Protein AF-A0A6P6DWW3-F1 (afdb_monomer_lite)

pLDDT: mean 70.83, std 20.45, range [28.41, 92.62]

Foldseek 3Di:
DDDDDDPDDPDVVVVVVVVVVVVVVVPDPWLKAKDKDFDFKAAQPQCADPVRAHQVRDADPPPRTHDPDWWQWKFKFQDDDDDPDDDPDDHSHQDIDMAGRPDTNIDGCNVVPPDPRRMDMGIDRHQDDPPDDDPDDPDSDHDDNDPDPDPDDDTDRPDGDTHD

Sequence (164 aa):
MRSPRARGRPGRPLSLLLALLCALRAKVCGASGQFELEILSMQNANGELQNGNCCGGARNPGDRKCSRDECDTYFKVCLKEYQSRVTAGGPCSFGSGSTPVIGGNTFNLKASRGNDRNRIVLPFSFAWPVSGHPAGSRRSLVPAPARFHLPLQGAFLKGLGLKR

InterPro domains:
  IPR011651 Notch ligand, N-terminal domain [PF07657] (32-130)

Radius of gyration: 27.74 Å; chains: 1; bounding box: 58×30×107 Å

Organism: Octodon degus (NCBI:txid10160)

Secondary structure (DSSP, 8-state):
-----------HHHHHHHHHHHHHHTS-----EEEEEE--EEE-TT-B-TTS-BTTBPBPTTT-PBPSPPPEEEEEEEE----SS--S-S--TTEEEE----BSSEEE-TT-TT-GGGEEEEEE-S----TT--TT-----PPP-----S--SS-----EEEE-

Structure (mmCIF, N/CA/C/O backbone):
data_AF-A0A6P6DWW3-F1
#
_entry.id   AF-A0A6P6DWW3-F1
#
loop_
_atom_site.group_PDB
_atom_site.id
_atom_site.type_symbol
_atom_site.label_atom_id
_atom_site.label_alt_id
_atom_site.label_comp_id
_atom_site.label_asym_id
_atom_site.label_entity_id
_atom_site.label_seq_id
_atom_site.pdbx_PDB_ins_code
_atom_site.Cartn_x
_atom_site.Cartn_y
_atom_site.Cartn_z
_atom_site.occupancy
_atom_site.B_iso_or_equiv
_atom_site.auth_seq_id
_atom_site.auth_comp_id
_atom_site.auth_asym_id
_atom_site.auth_atom_id
_atom_site.pdbx_PDB_model_num
ATOM 1 N N . MET A 1 1 ? -37.557 -2.335 80.690 1.00 36.72 1 MET A N 1
ATOM 2 C CA . MET A 1 1 ? -38.078 -2.297 79.304 1.00 36.72 1 MET A CA 1
ATOM 3 C C . MET A 1 1 ? -37.178 -1.387 78.467 1.00 36.72 1 MET A C 1
ATOM 5 O O . MET A 1 1 ? -37.097 -0.206 78.773 1.00 36.72 1 MET A O 1
ATOM 9 N N . ARG A 1 2 ? -36.425 -1.914 77.487 1.00 38.78 2 ARG A N 1
ATOM 10 C CA . ARG A 1 2 ? -35.620 -1.110 76.541 1.00 38.78 2 ARG A CA 1
ATOM 11 C C . ARG A 1 2 ? -36.290 -1.158 75.170 1.00 38.78 2 ARG A C 1
ATOM 13 O O . ARG A 1 2 ? -36.458 -2.234 74.611 1.00 38.78 2 ARG A O 1
ATOM 20 N N . SER A 1 3 ? -36.677 0.011 74.675 1.00 42.66 3 SER A N 1
ATOM 21 C CA . SER A 1 3 ? -37.277 0.210 73.354 1.00 42.66 3 SER A CA 1
ATOM 22 C C . SER A 1 3 ? -36.221 0.049 72.242 1.00 42.66 3 SER A C 1
ATOM 24 O O . SER A 1 3 ? -35.095 0.530 72.427 1.00 42.66 3 SER A O 1
ATOM 26 N N . PRO A 1 4 ? -36.516 -0.597 71.096 1.00 48.62 4 PRO A N 1
ATOM 27 C CA . PRO A 1 4 ? -35.568 -0.693 69.997 1.00 48.62 4 PRO A CA 1
ATOM 28 C C . PRO A 1 4 ? -35.564 0.600 69.173 1.00 48.62 4 PRO A C 1
ATOM 30 O O . PRO A 1 4 ? -36.584 1.040 68.648 1.00 48.62 4 PRO A O 1
ATOM 33 N N . ARG A 1 5 ? -34.380 1.204 69.021 1.00 49.06 5 ARG A N 1
ATOM 34 C CA . ARG A 1 5 ? -34.145 2.297 68.068 1.00 49.06 5 ARG A CA 1
ATOM 35 C C . ARG A 1 5 ? -34.235 1.753 66.641 1.00 49.06 5 ARG A C 1
ATOM 37 O O . ARG A 1 5 ? -33.375 0.980 66.219 1.00 49.06 5 ARG A O 1
ATOM 44 N N . ALA A 1 6 ? -35.229 2.208 65.886 1.00 50.88 6 ALA A N 1
ATOM 45 C CA . ALA A 1 6 ? -35.279 2.041 64.441 1.00 50.88 6 ALA A CA 1
ATOM 46 C C . ALA A 1 6 ? -34.103 2.797 63.796 1.00 50.88 6 ALA A C 1
ATOM 48 O O . ALA A 1 6 ? -34.044 4.026 63.816 1.00 50.88 6 ALA A O 1
ATOM 49 N N . ARG A 1 7 ? -33.137 2.066 63.225 1.00 51.72 7 ARG A N 1
ATOM 50 C CA . ARG A 1 7 ? -32.111 2.645 62.346 1.00 51.72 7 ARG A CA 1
ATOM 51 C C . ARG A 1 7 ? -32.738 2.899 60.977 1.00 51.72 7 ARG A C 1
ATOM 53 O O . ARG A 1 7 ? -32.707 2.033 6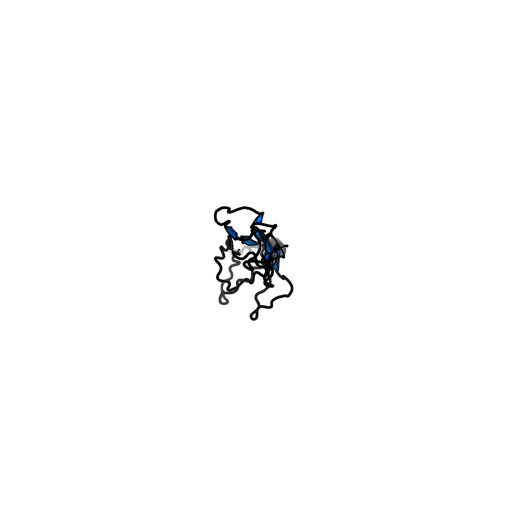0.106 1.00 51.72 7 ARG A O 1
ATOM 60 N N . GLY A 1 8 ? -33.30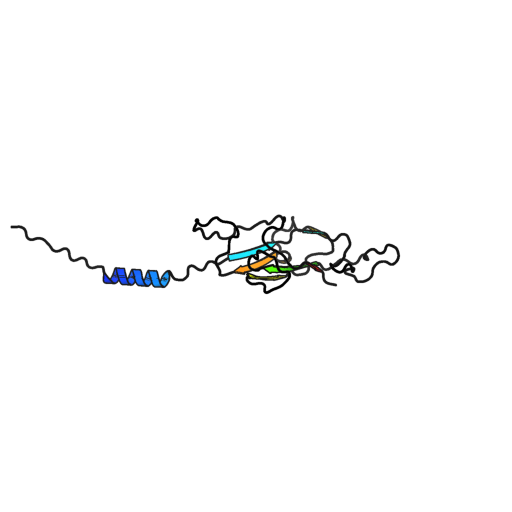1 4.090 60.788 1.00 50.59 8 GLY A N 1
ATOM 61 C CA . GLY A 1 8 ? -33.568 4.610 59.450 1.00 50.59 8 GLY A CA 1
ATOM 62 C C . GLY A 1 8 ? -32.248 4.705 58.680 1.00 50.59 8 GLY A C 1
ATOM 63 O O . GLY A 1 8 ? -31.295 5.307 59.165 1.00 50.59 8 GLY A O 1
ATOM 64 N N . ARG A 1 9 ? -32.165 4.064 57.510 1.00 60.84 9 ARG A N 1
ATOM 65 C CA . ARG A 1 9 ? -31.058 4.223 56.553 1.00 60.84 9 ARG A CA 1
ATOM 66 C C . ARG A 1 9 ? -31.422 5.344 55.565 1.00 60.84 9 ARG A C 1
ATOM 68 O O . ARG A 1 9 ? -32.219 5.073 54.665 1.00 60.84 9 ARG A O 1
ATOM 75 N N . PRO A 1 10 ? -30.856 6.561 55.660 1.00 56.81 10 PRO A N 1
ATOM 76 C CA . PRO A 1 10 ? -30.940 7.538 54.586 1.00 56.81 10 PRO A CA 1
ATOM 77 C C . PRO A 1 10 ? -29.777 7.278 53.616 1.00 56.81 10 PRO A C 1
ATOM 79 O O . PRO A 1 10 ? -28.623 7.205 54.023 1.00 56.81 10 PRO A O 1
ATOM 82 N N . GLY A 1 11 ? -30.063 7.073 52.331 1.00 57.44 11 GLY A N 1
ATOM 83 C CA . GLY A 1 11 ? -29.001 6.891 51.324 1.00 57.44 11 GLY A CA 1
ATOM 84 C C . GLY A 1 11 ? -29.435 6.216 50.025 1.00 57.44 11 GLY A C 1
ATOM 85 O O . GLY A 1 11 ? -28.708 6.249 49.036 1.00 57.44 11 GLY A O 1
ATOM 86 N N . ARG A 1 12 ? -30.642 5.641 49.989 1.00 61.41 12 ARG A N 1
ATOM 87 C CA . ARG A 1 12 ? -31.168 4.932 48.812 1.00 61.41 12 ARG A CA 1
ATOM 88 C C . ARG A 1 12 ? -31.338 5.812 47.555 1.00 61.41 12 ARG A C 1
ATOM 90 O O . ARG A 1 12 ? -30.933 5.336 46.499 1.00 61.41 12 ARG A O 1
ATOM 97 N N . PRO A 1 13 ? -31.850 7.064 47.603 1.00 66.50 13 PRO A N 1
ATOM 98 C CA . PRO A 1 13 ? -32.085 7.829 46.373 1.00 66.50 13 PRO A CA 1
ATOM 99 C C . PRO A 1 13 ? -30.784 8.361 45.760 1.00 66.50 13 PRO A C 1
ATOM 101 O O . PRO A 1 13 ? -30.613 8.302 44.548 1.00 66.50 13 PRO A O 1
ATOM 104 N N . LEU A 1 14 ? -29.834 8.802 46.592 1.00 74.00 14 LEU A N 1
ATOM 105 C CA . LEU A 1 14 ? -28.542 9.311 46.131 1.00 74.00 14 LEU A CA 1
ATOM 106 C C . LEU A 1 14 ? -27.672 8.188 45.549 1.00 74.00 14 LEU A C 1
ATOM 108 O O . LEU A 1 14 ? -27.028 8.378 44.526 1.00 74.00 14 LEU A O 1
ATOM 112 N N . SER A 1 15 ? -27.703 6.999 46.162 1.00 77.06 15 SER A N 1
ATOM 113 C CA . SER A 1 15 ? -26.997 5.818 45.655 1.00 77.06 15 SER A CA 1
ATOM 114 C C . SER A 1 15 ? -27.569 5.326 44.321 1.00 77.06 15 SER A C 1
ATOM 116 O O . SER A 1 15 ? -26.796 4.978 43.432 1.00 77.06 15 SER A O 1
ATOM 118 N N . LEU A 1 16 ? -28.896 5.352 44.147 1.00 81.00 16 LEU A N 1
ATOM 119 C CA . LEU A 1 16 ? -29.553 5.014 42.880 1.00 81.00 16 LEU A CA 1
ATOM 120 C C . LEU A 1 16 ? -29.269 6.052 41.791 1.00 81.00 16 LEU A C 1
ATOM 122 O O . LEU A 1 16 ? -28.982 5.674 40.660 1.00 81.00 16 LEU A O 1
ATOM 126 N N . LEU A 1 17 ? -29.291 7.344 42.130 1.00 84.19 17 LEU A N 1
ATOM 127 C CA . LEU A 1 17 ? -28.938 8.424 41.209 1.00 84.19 17 LEU A CA 1
ATOM 128 C C . LEU A 1 17 ? -27.470 8.323 40.778 1.00 84.19 17 LEU A C 1
ATOM 130 O O . LEU A 1 17 ? -27.172 8.434 39.595 1.00 84.19 17 LEU A O 1
ATOM 134 N N . LEU A 1 18 ? -26.560 8.044 41.716 1.00 82.88 18 LEU A N 1
ATOM 135 C CA . LEU A 1 18 ? -25.139 7.843 41.434 1.00 82.88 18 LEU A CA 1
ATOM 136 C C . LEU A 1 18 ? -24.901 6.580 40.594 1.00 82.88 18 LEU A C 1
ATOM 138 O O . LEU A 1 18 ? -24.093 6.609 39.672 1.00 82.88 18 LEU A O 1
ATOM 142 N N . ALA A 1 19 ? -25.631 5.492 40.855 1.00 80.75 19 ALA A N 1
ATOM 143 C CA . ALA A 1 19 ? -25.576 4.274 40.051 1.00 80.75 19 ALA A CA 1
ATOM 144 C C . ALA A 1 19 ? -26.137 4.488 38.636 1.00 80.75 19 ALA A C 1
ATOM 146 O O . ALA A 1 19 ? -25.549 3.999 37.675 1.00 80.75 19 ALA A O 1
ATOM 147 N N . LEU A 1 20 ? -27.223 5.253 38.490 1.00 78.44 20 LEU A N 1
ATOM 148 C CA . LEU A 1 20 ? -27.806 5.617 37.199 1.00 78.44 20 LEU A CA 1
ATOM 149 C C . LEU A 1 20 ? -26.869 6.541 36.413 1.00 78.44 20 LEU A C 1
ATOM 151 O O . LEU A 1 20 ? -26.633 6.299 35.235 1.00 78.44 20 LEU A O 1
ATOM 155 N N . LEU A 1 21 ? -26.273 7.542 37.069 1.00 77.81 21 LEU A N 1
ATOM 156 C CA . LEU A 1 21 ? -25.239 8.404 36.491 1.00 77.81 21 LEU A CA 1
ATOM 157 C C . LEU A 1 21 ? -24.011 7.582 36.079 1.00 77.81 21 LEU A C 1
ATOM 159 O O . LEU A 1 21 ? -23.541 7.731 34.958 1.00 77.81 21 LEU A O 1
ATOM 163 N N . CYS A 1 22 ? -23.531 6.655 36.911 1.00 72.44 22 CYS A N 1
ATOM 164 C CA . CYS A 1 22 ? -22.451 5.734 36.543 1.00 72.44 22 CYS A CA 1
ATOM 165 C C . CYS A 1 22 ? -22.832 4.823 35.371 1.00 72.44 22 CYS A C 1
ATOM 167 O O . CYS A 1 22 ? -22.017 4.632 34.477 1.00 72.44 22 CYS A O 1
ATOM 169 N N . ALA A 1 23 ? -24.055 4.294 35.319 1.00 72.56 23 ALA A N 1
ATOM 170 C CA . ALA A 1 23 ? -24.527 3.450 34.220 1.00 72.56 23 ALA A CA 1
ATOM 171 C C . ALA A 1 23 ? -24.700 4.234 32.906 1.00 72.56 23 ALA A C 1
ATOM 173 O O . ALA A 1 23 ? -24.381 3.719 31.834 1.00 72.56 23 ALA A O 1
ATOM 174 N N . LEU A 1 24 ? -25.145 5.493 32.988 1.00 66.12 24 LEU A N 1
ATOM 175 C CA . LEU A 1 24 ? -25.199 6.437 31.867 1.00 66.12 24 LEU A CA 1
ATOM 176 C C . LEU A 1 24 ? -23.787 6.800 31.376 1.00 66.12 24 LEU A C 1
ATOM 178 O O . LEU A 1 24 ? -23.573 6.945 30.175 1.00 66.12 24 LEU A O 1
ATOM 182 N N . ARG A 1 25 ? -22.806 6.890 32.284 1.00 62.16 25 ARG A N 1
ATOM 183 C CA . ARG A 1 25 ? -21.388 7.166 31.976 1.00 62.16 25 ARG A CA 1
ATOM 184 C C . ARG A 1 25 ? -20.611 5.927 31.521 1.00 62.16 25 ARG A C 1
ATOM 186 O O . ARG A 1 25 ? -19.631 6.067 30.800 1.00 62.16 25 ARG A O 1
ATOM 193 N N . ALA A 1 26 ? -21.057 4.723 31.879 1.00 59.47 26 ALA A N 1
ATOM 194 C CA . ALA A 1 26 ? -20.414 3.457 31.521 1.00 59.47 26 ALA A CA 1
ATOM 195 C C . ALA A 1 26 ? -20.636 3.042 30.054 1.00 59.47 26 ALA A C 1
ATOM 197 O O . ALA A 1 26 ? -20.112 2.018 29.616 1.00 59.47 26 ALA A O 1
ATOM 198 N N . LYS A 1 27 ? -21.416 3.803 29.277 1.00 55.53 27 LYS A N 1
ATOM 199 C CA . LYS A 1 27 ? -21.899 3.373 27.960 1.00 55.53 27 LYS A CA 1
ATOM 200 C C . LYS A 1 27 ? -21.040 3.785 26.759 1.00 55.53 27 LYS A C 1
ATOM 202 O O . LYS A 1 27 ? -21.573 3.845 25.659 1.00 55.53 27 LYS A O 1
ATOM 207 N N . VAL A 1 28 ? -19.732 4.004 26.927 1.00 54.41 28 VAL A N 1
ATOM 208 C CA . VAL A 1 28 ? -18.785 4.086 25.795 1.00 54.41 28 VAL A CA 1
ATOM 209 C C . VAL A 1 28 ? -17.414 3.523 26.197 1.00 54.41 28 VAL A C 1
ATOM 211 O O . VAL A 1 28 ? -16.441 4.254 26.351 1.00 54.41 28 VAL A O 1
ATOM 214 N N . CYS A 1 29 ? -17.303 2.204 26.376 1.00 54.50 29 CYS A N 1
ATOM 215 C CA . CYS A 1 29 ? -15.993 1.551 26.284 1.00 54.50 29 CYS A CA 1
ATOM 216 C C . CYS A 1 29 ? -15.715 1.307 24.795 1.00 54.50 29 CYS A C 1
ATOM 218 O O . CYS A 1 29 ? -15.981 0.230 24.266 1.00 54.50 29 CYS A O 1
ATOM 220 N N . GLY A 1 30 ? -15.304 2.362 24.088 1.00 62.72 30 GLY A N 1
ATOM 221 C CA . GLY A 1 30 ? -14.871 2.246 22.700 1.00 62.72 30 GLY A CA 1
ATOM 222 C C . GLY A 1 30 ? -13.545 1.496 22.657 1.00 62.72 30 GLY A C 1
ATOM 223 O O . GLY A 1 30 ? -12.585 1.909 23.302 1.00 62.72 30 GLY A O 1
ATOM 224 N N . ALA A 1 31 ? -13.487 0.387 21.926 1.00 74.44 31 ALA A N 1
ATOM 225 C CA . ALA A 1 31 ? -12.214 -0.230 21.589 1.00 74.44 31 ALA A CA 1
ATOM 226 C C . ALA A 1 31 ? -11.646 0.527 20.387 1.00 74.44 31 ALA A C 1
ATOM 228 O O . ALA A 1 31 ? -12.218 0.472 19.306 1.00 74.44 31 ALA A O 1
ATOM 229 N N . SER A 1 32 ? -10.561 1.268 20.584 1.00 84.25 32 SER A N 1
ATOM 230 C CA . SER A 1 32 ? -9.864 1.987 19.520 1.00 84.25 32 SER A CA 1
ATOM 231 C C . SER A 1 32 ? -8.398 1.578 19.461 1.00 84.25 32 SER A C 1
ATOM 233 O O . SER A 1 32 ? -7.838 1.057 20.428 1.00 84.25 32 SER A O 1
ATOM 235 N N . GLY A 1 33 ? -7.777 1.787 18.306 1.00 88.25 33 GLY A N 1
ATOM 236 C CA . GLY A 1 33 ? -6.376 1.462 18.094 1.00 88.25 33 GLY A CA 1
ATOM 237 C C . GLY A 1 33 ? -5.901 1.838 16.700 1.00 88.25 33 GLY A C 1
ATOM 238 O O . GLY A 1 33 ? -6.608 2.491 15.929 1.00 88.25 33 GLY A O 1
ATOM 239 N N . GLN A 1 34 ? -4.673 1.437 16.391 1.00 90.12 34 GLN A N 1
ATOM 240 C CA . GLN A 1 34 ? -4.054 1.638 15.088 1.00 90.12 34 GLN A CA 1
ATOM 241 C C . GLN A 1 34 ? -3.484 0.312 14.599 1.00 90.12 34 GLN A C 1
ATOM 243 O O . GLN A 1 34 ? -2.866 -0.431 15.362 1.00 90.12 34 GLN A O 1
ATOM 248 N N . PHE A 1 35 ? -3.712 0.013 13.326 1.00 89.88 35 PHE A N 1
ATOM 249 C CA . PHE A 1 35 ? -2.996 -1.034 12.620 1.00 89.88 35 PHE A CA 1
ATOM 250 C C . PHE A 1 35 ? -1.838 -0.390 11.857 1.00 89.88 35 PHE A C 1
ATOM 252 O O . PHE A 1 35 ? -2.061 0.440 10.975 1.00 89.88 35 PHE A O 1
ATOM 259 N N . GLU A 1 36 ? -0.610 -0.757 12.211 1.00 90.75 36 GLU A N 1
ATOM 260 C CA . GLU A 1 36 ? 0.606 -0.231 11.592 1.00 90.75 36 GLU A CA 1
ATOM 261 C C . GLU A 1 36 ? 1.248 -1.288 10.695 1.00 90.75 36 GLU A C 1
ATOM 263 O O . GLU A 1 36 ? 1.424 -2.442 11.092 1.00 90.75 36 GLU A O 1
ATOM 268 N N . LEU A 1 37 ? 1.626 -0.878 9.488 1.00 89.44 37 LEU A N 1
ATOM 269 C CA . LEU A 1 37 ? 2.328 -1.707 8.523 1.00 89.44 37 LEU A CA 1
ATOM 270 C C . LEU A 1 37 ? 3.607 -1.015 8.065 1.00 89.44 37 LEU A C 1
ATOM 272 O O . LEU A 1 37 ? 3.542 0.073 7.504 1.00 89.44 37 LEU A O 1
ATOM 276 N N . GLU A 1 38 ? 4.752 -1.661 8.267 1.00 90.44 38 GLU A N 1
ATOM 277 C CA . GLU A 1 38 ? 6.075 -1.144 7.898 1.00 90.44 38 GLU A CA 1
ATOM 278 C C . GLU A 1 38 ? 6.666 -1.971 6.747 1.00 90.44 38 GLU A C 1
ATOM 280 O O . GLU A 1 38 ? 6.737 -3.202 6.816 1.00 90.44 38 GLU A O 1
ATOM 285 N N . ILE A 1 39 ? 7.104 -1.299 5.680 1.00 88.38 39 ILE A N 1
ATOM 286 C CA . ILE A 1 39 ? 7.789 -1.940 4.558 1.00 88.38 39 ILE A CA 1
ATOM 287 C C . ILE A 1 39 ? 9.279 -2.056 4.872 1.00 88.38 39 ILE A C 1
ATOM 289 O O . ILE A 1 39 ? 9.988 -1.060 4.998 1.00 88.38 39 ILE A O 1
ATOM 293 N N . LEU A 1 40 ? 9.770 -3.293 4.953 1.00 89.25 40 LEU A N 1
ATOM 294 C CA . LEU A 1 40 ? 11.157 -3.571 5.330 1.00 89.25 40 LEU A CA 1
ATOM 295 C C . LEU A 1 40 ? 12.099 -3.680 4.135 1.00 89.25 40 LEU A C 1
ATOM 297 O O . LEU A 1 40 ? 13.232 -3.218 4.199 1.00 89.25 40 LEU A O 1
ATOM 301 N N . SER A 1 41 ? 11.680 -4.342 3.064 1.00 89.12 41 SER A N 1
ATOM 302 C CA . SER A 1 41 ? 12.516 -4.557 1.884 1.00 89.12 41 SER A CA 1
ATOM 303 C C . SER A 1 41 ? 11.678 -5.018 0.705 1.00 89.12 41 SER A C 1
ATOM 305 O O . SER A 1 41 ? 10.664 -5.690 0.893 1.00 89.12 41 SER A O 1
ATOM 307 N N . MET A 1 42 ? 12.159 -4.723 -0.495 1.00 89.12 42 MET A N 1
ATOM 308 C CA . MET A 1 42 ? 11.604 -5.187 -1.761 1.00 89.12 42 MET A CA 1
ATOM 309 C C . MET A 1 42 ? 12.744 -5.653 -2.653 1.00 89.12 42 MET A C 1
ATOM 311 O O . MET A 1 42 ? 13.839 -5.091 -2.600 1.00 89.12 42 MET A O 1
ATOM 315 N N . GLN A 1 43 ? 12.481 -6.660 -3.478 1.00 90.12 43 GLN A N 1
ATOM 316 C CA . GLN A 1 43 ? 13.441 -7.140 -4.457 1.00 90.12 43 GLN A CA 1
ATOM 317 C C . GLN A 1 43 ? 12.726 -7.464 -5.765 1.00 90.12 43 GLN A C 1
ATOM 319 O O . GLN A 1 43 ? 11.947 -8.409 -5.846 1.00 90.12 43 GLN A O 1
ATOM 324 N N . ASN A 1 44 ? 13.018 -6.671 -6.788 1.00 87.94 44 ASN A N 1
ATOM 325 C CA . ASN A 1 44 ? 12.610 -6.889 -8.165 1.00 87.94 44 ASN A CA 1
ATOM 326 C C . ASN A 1 44 ? 13.860 -6.855 -9.048 1.00 87.94 44 ASN A C 1
ATOM 328 O O . ASN A 1 44 ? 14.153 -5.851 -9.688 1.00 87.94 44 ASN A O 1
ATOM 332 N N . ALA A 1 45 ? 14.634 -7.944 -9.045 1.00 86.38 45 ALA A N 1
ATOM 333 C CA . ALA A 1 45 ? 15.908 -8.010 -9.766 1.00 86.38 45 ALA A CA 1
ATOM 334 C C . ALA A 1 45 ? 15.760 -7.768 -11.281 1.00 86.38 45 ALA A C 1
ATOM 336 O O . ALA A 1 45 ? 16.694 -7.279 -11.912 1.00 86.38 45 ALA A O 1
ATOM 337 N N . ASN A 1 46 ? 14.585 -8.070 -11.843 1.00 84.06 46 ASN A N 1
ATOM 338 C CA . ASN A 1 46 ? 14.314 -7.934 -13.271 1.00 84.06 46 ASN A CA 1
ATOM 339 C C . ASN A 1 46 ? 13.687 -6.585 -13.653 1.00 84.06 46 ASN A C 1
ATOM 341 O O . ASN A 1 46 ? 13.590 -6.307 -14.840 1.00 84.06 46 ASN A O 1
ATOM 345 N N . GLY A 1 47 ? 13.233 -5.764 -12.697 1.00 85.75 47 GLY A N 1
ATOM 346 C CA . GLY A 1 47 ? 12.512 -4.519 -13.005 1.00 85.75 47 GLY A CA 1
ATOM 347 C C . GLY A 1 47 ? 11.188 -4.747 -13.753 1.00 85.75 47 GLY A C 1
ATOM 348 O O . GLY A 1 47 ? 10.783 -3.935 -14.589 1.00 85.75 47 GLY A O 1
ATOM 349 N N . GLU A 1 48 ? 10.533 -5.880 -13.490 1.00 88.00 48 GLU A N 1
ATOM 350 C CA . GLU A 1 48 ? 9.330 -6.317 -14.199 1.00 88.00 48 GLU A CA 1
ATOM 351 C C . GLU A 1 48 ? 8.051 -6.028 -13.406 1.00 88.00 48 GLU A C 1
ATOM 353 O O . GLU A 1 48 ? 8.014 -6.053 -12.174 1.00 88.00 48 GLU A O 1
ATOM 358 N N . LEU A 1 49 ? 6.979 -5.767 -14.143 1.00 85.75 49 LEU A N 1
ATOM 359 C CA . LEU A 1 49 ? 5.616 -5.626 -13.658 1.00 85.75 49 LEU A CA 1
ATOM 360 C C . LEU A 1 49 ? 4.917 -6.992 -13.637 1.00 85.75 49 LEU A C 1
ATOM 362 O O . LEU A 1 49 ? 5.321 -7.936 -14.313 1.00 85.75 49 LEU A O 1
ATOM 366 N N . GLN A 1 50 ? 3.787 -7.085 -12.931 1.00 85.19 50 GLN A N 1
ATOM 367 C CA . GLN A 1 50 ? 2.998 -8.324 -12.847 1.00 85.19 50 GLN A CA 1
ATOM 368 C C . GLN A 1 50 ? 2.522 -8.845 -14.219 1.00 85.19 50 GLN A C 1
ATOM 370 O O . GLN A 1 50 ? 2.318 -10.042 -14.391 1.00 85.19 50 GLN A O 1
ATOM 375 N N . ASN A 1 51 ? 2.343 -7.957 -15.199 1.00 80.62 51 ASN A N 1
ATOM 376 C CA . ASN A 1 51 ? 1.970 -8.318 -16.569 1.00 80.62 51 ASN A CA 1
ATOM 377 C C . ASN A 1 51 ? 3.161 -8.792 -17.426 1.00 80.62 51 ASN A C 1
ATOM 379 O O . ASN A 1 51 ? 2.981 -9.047 -18.612 1.00 80.62 51 ASN A O 1
ATOM 383 N N . GLY A 1 52 ? 4.364 -8.879 -16.852 1.00 83.75 52 GLY A N 1
ATOM 384 C CA . GLY A 1 52 ? 5.579 -9.275 -17.553 1.00 83.75 52 GLY A CA 1
ATOM 385 C C . GLY A 1 52 ? 6.200 -8.171 -18.410 1.00 83.75 52 GLY A C 1
ATOM 386 O O . GLY A 1 52 ? 7.096 -8.472 -19.192 1.00 83.75 52 GLY A O 1
ATOM 387 N N . ASN A 1 53 ? 5.761 -6.914 -18.302 1.00 85.19 53 ASN A N 1
ATOM 388 C CA . ASN A 1 53 ? 6.406 -5.775 -18.965 1.00 85.19 53 ASN A CA 1
ATOM 389 C C . ASN A 1 53 ? 7.446 -5.115 -18.051 1.00 85.19 53 ASN A C 1
ATOM 391 O O . ASN A 1 53 ? 7.384 -5.257 -16.835 1.00 85.19 53 ASN A O 1
ATOM 395 N N . CYS A 1 54 ? 8.369 -4.351 -18.629 1.00 87.44 54 CYS A N 1
ATOM 396 C CA . CYS A 1 54 ? 9.339 -3.565 -17.866 1.00 87.44 54 CYS A CA 1
ATOM 397 C C . CYS A 1 54 ? 8.719 -2.270 -17.341 1.00 87.44 54 CYS A C 1
ATOM 399 O O . CYS A 1 54 ? 7.847 -1.697 -17.999 1.00 87.44 54 CYS A O 1
ATOM 401 N N . CYS A 1 55 ? 9.206 -1.768 -16.205 1.00 85.81 55 CYS A N 1
ATOM 402 C CA . CYS A 1 55 ? 8.773 -0.471 -15.674 1.00 85.81 55 CYS A CA 1
ATOM 403 C C . CYS A 1 55 ? 9.024 0.679 -16.664 1.00 85.81 55 CYS A C 1
ATOM 405 O O . CYS A 1 55 ? 8.090 1.414 -16.972 1.00 85.81 55 CYS A O 1
ATOM 407 N N . GLY A 1 56 ? 10.215 0.734 -17.274 1.00 81.31 56 GLY A N 1
ATOM 408 C CA . GLY A 1 56 ? 10.561 1.679 -18.352 1.00 81.31 56 GLY A CA 1
ATOM 409 C C . GLY A 1 56 ? 9.952 1.356 -19.729 1.00 81.31 56 GLY A C 1
ATOM 410 O O . GLY A 1 56 ? 10.286 1.982 -20.731 1.00 81.31 56 GLY A O 1
ATOM 411 N N . GLY A 1 57 ? 9.065 0.359 -19.821 1.00 78.88 57 GLY A N 1
ATOM 412 C CA . GLY A 1 57 ? 8.352 -0.011 -21.047 1.00 78.88 57 GLY A CA 1
ATOM 413 C C . GLY A 1 57 ? 9.157 -0.866 -22.028 1.00 78.88 57 GLY A C 1
ATOM 414 O O . GLY A 1 57 ? 8.738 -1.982 -22.338 1.00 78.88 57 GLY A O 1
ATOM 415 N N . ALA A 1 58 ? 10.295 -0.375 -22.522 1.00 75.94 58 ALA A N 1
ATOM 416 C CA . ALA A 1 58 ? 11.085 -1.082 -23.530 1.00 75.94 58 ALA A CA 1
ATOM 417 C C . ALA A 1 58 ? 12.028 -2.128 -22.909 1.00 75.94 58 ALA A C 1
ATOM 419 O O . ALA A 1 58 ? 12.748 -1.864 -21.944 1.00 75.94 58 ALA A O 1
ATOM 420 N N . ARG A 1 59 ? 12.053 -3.326 -23.505 1.00 85.38 59 ARG A N 1
ATOM 421 C CA . ARG A 1 59 ? 13.127 -4.304 -23.287 1.00 85.38 59 ARG A CA 1
ATOM 422 C C . ARG A 1 59 ? 14.303 -3.970 -24.189 1.00 85.38 59 ARG A C 1
ATOM 424 O O . ARG A 1 59 ? 14.115 -3.548 -25.329 1.00 85.38 59 ARG A O 1
ATOM 431 N N . ASN A 1 60 ? 15.507 -4.226 -23.699 1.00 81.19 60 ASN A N 1
ATOM 432 C CA . ASN A 1 60 ? 16.705 -4.127 -24.514 1.00 81.19 60 ASN A CA 1
ATOM 433 C C . ASN A 1 60 ? 16.621 -5.135 -25.683 1.00 81.19 60 ASN A C 1
ATOM 435 O O . ASN A 1 60 ? 16.325 -6.313 -25.458 1.00 81.19 60 ASN A O 1
ATOM 439 N N . PRO A 1 61 ? 16.884 -4.711 -26.933 1.00 77.12 61 PRO A N 1
ATOM 440 C CA . PRO A 1 61 ? 16.710 -5.563 -28.111 1.00 77.12 61 PRO A CA 1
ATOM 441 C C . PRO A 1 61 ? 17.727 -6.712 -28.194 1.00 77.12 61 PRO A C 1
ATOM 443 O O . PRO A 1 61 ? 17.449 -7.714 -28.847 1.00 77.12 61 PRO A O 1
ATOM 446 N N . GLY A 1 62 ? 18.882 -6.589 -27.530 1.00 83.56 62 GLY A N 1
ATOM 447 C CA . GLY A 1 62 ? 19.937 -7.607 -27.546 1.00 83.56 62 GLY A CA 1
ATOM 448 C C . GLY A 1 62 ? 19.680 -8.774 -26.590 1.00 83.56 62 GLY A C 1
ATOM 449 O O . GLY A 1 62 ? 19.613 -9.924 -27.010 1.00 83.56 62 GLY A O 1
ATOM 450 N N . ASP A 1 63 ? 19.524 -8.487 -25.299 1.00 84.88 63 ASP A N 1
ATOM 451 C CA . ASP A 1 63 ? 19.439 -9.490 -24.228 1.00 84.88 63 ASP A CA 1
ATOM 452 C C . ASP A 1 63 ? 18.007 -9.735 -23.722 1.00 84.88 63 ASP A C 1
ATOM 454 O O . ASP A 1 63 ? 17.799 -10.590 -22.860 1.00 84.88 63 A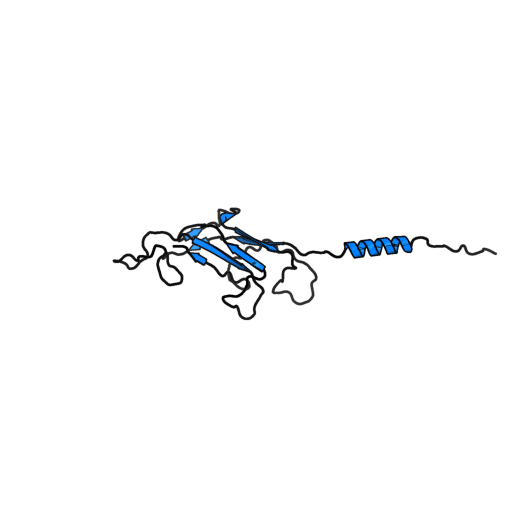SP A O 1
ATOM 458 N N . ARG A 1 64 ? 17.014 -9.006 -24.259 1.00 80.25 64 ARG A N 1
ATOM 459 C CA . ARG A 1 64 ? 15.595 -9.047 -23.855 1.00 80.25 64 ARG A CA 1
ATOM 460 C C . ARG A 1 64 ? 15.365 -8.777 -22.364 1.00 80.25 64 ARG A C 1
ATOM 462 O O . ARG A 1 64 ? 14.290 -9.085 -21.845 1.00 80.25 64 ARG A O 1
ATOM 469 N N . LYS A 1 65 ? 16.339 -8.185 -21.673 1.00 84.19 65 LYS A N 1
ATOM 470 C CA . LYS A 1 65 ? 16.194 -7.774 -20.275 1.00 84.19 65 LYS A CA 1
ATOM 471 C C . LYS A 1 65 ? 15.548 -6.398 -20.206 1.00 84.19 65 LYS A C 1
ATOM 473 O O . LYS A 1 65 ? 15.568 -5.637 -21.178 1.00 84.19 65 LYS A O 1
ATOM 478 N N . CYS A 1 66 ? 14.946 -6.082 -19.066 1.00 83.69 66 CYS A N 1
ATOM 479 C CA . CYS A 1 66 ? 14.490 -4.723 -18.830 1.00 83.69 66 CYS A CA 1
ATOM 480 C C . CYS A 1 66 ? 15.680 -3.771 -18.816 1.00 83.69 66 CYS A C 1
ATOM 482 O O . CYS A 1 66 ? 16.754 -4.114 -18.316 1.00 83.69 66 CYS A O 1
ATOM 484 N N . SER A 1 67 ? 15.486 -2.608 -19.442 1.00 71.31 67 SER A N 1
ATOM 485 C CA . SER A 1 67 ? 16.522 -1.586 -19.503 1.00 71.31 67 SER A CA 1
ATOM 486 C C . SER A 1 67 ? 16.869 -1.071 -18.105 1.00 71.31 67 SER A C 1
ATOM 488 O O . SER A 1 67 ? 16.215 -1.406 -17.118 1.00 71.31 67 SER A O 1
ATOM 490 N N . ARG A 1 68 ? 17.926 -0.263 -18.015 1.00 68.75 68 ARG A N 1
ATOM 491 C CA . ARG A 1 68 ? 18.522 0.178 -16.744 1.00 68.75 68 ARG A CA 1
ATOM 492 C C . ARG A 1 68 ? 17.617 1.109 -15.916 1.00 68.75 68 ARG A C 1
ATOM 494 O O . ARG A 1 68 ? 18.005 1.478 -14.812 1.00 68.75 68 ARG A O 1
ATOM 501 N N . ASP A 1 69 ? 16.456 1.490 -16.438 1.00 77.06 69 ASP A N 1
ATOM 502 C CA . ASP A 1 69 ? 15.490 2.331 -15.740 1.00 77.06 69 ASP A CA 1
ATOM 503 C C . ASP A 1 69 ? 14.897 1.591 -14.534 1.00 77.06 69 ASP A C 1
ATOM 505 O O . ASP A 1 69 ? 14.392 0.468 -14.635 1.00 77.06 69 ASP A O 1
ATOM 509 N N . GLU A 1 70 ? 14.979 2.226 -13.368 1.00 80.38 70 GLU A N 1
ATOM 510 C CA . GLU A 1 70 ? 14.456 1.672 -12.124 1.00 80.38 70 GLU A CA 1
ATOM 511 C C . GLU A 1 70 ? 12.948 1.916 -11.991 1.00 80.38 70 GLU A C 1
ATOM 513 O O . GLU A 1 70 ? 12.416 2.932 -12.429 1.00 80.38 70 GLU A O 1
ATOM 518 N N . CYS A 1 71 ? 12.245 0.974 -11.362 1.00 87.44 71 CYS A N 1
ATOM 519 C CA . CYS A 1 71 ? 10.831 1.107 -11.042 1.00 87.44 71 CYS A CA 1
ATOM 520 C C . CYS A 1 71 ? 10.616 2.079 -9.880 1.00 87.44 71 CYS A C 1
ATOM 522 O O . CYS A 1 71 ? 11.176 1.879 -8.804 1.00 87.44 71 CYS A O 1
ATOM 524 N N . ASP A 1 72 ? 9.680 3.012 -10.027 1.00 90.38 72 ASP A N 1
ATOM 525 C CA . ASP A 1 72 ? 9.158 3.795 -8.907 1.00 90.38 72 ASP A CA 1
ATOM 526 C C . ASP A 1 72 ? 8.198 2.941 -8.062 1.00 90.38 72 ASP A C 1
ATOM 528 O O . ASP A 1 72 ? 6.989 2.842 -8.323 1.00 90.38 72 ASP A O 1
ATOM 532 N N . THR A 1 73 ? 8.744 2.282 -7.039 1.00 89.69 73 THR A N 1
ATOM 533 C CA . THR A 1 73 ? 8.005 1.320 -6.218 1.00 89.69 73 THR A CA 1
ATOM 534 C C . THR A 1 73 ? 7.279 2.002 -5.060 1.00 89.69 73 THR A C 1
ATOM 536 O O . THR A 1 73 ? 7.882 2.672 -4.215 1.00 89.69 73 THR A O 1
ATOM 539 N N . TYR A 1 74 ? 5.971 1.756 -4.967 1.00 90.75 74 TYR A N 1
ATOM 540 C CA . TYR A 1 74 ? 5.123 2.177 -3.856 1.00 90.75 74 TYR A CA 1
ATOM 541 C C . TYR A 1 74 ? 4.153 1.052 -3.456 1.00 90.75 74 TYR A C 1
ATOM 543 O O . TYR A 1 74 ? 3.949 0.072 -4.174 1.00 90.75 74 TYR A O 1
ATOM 551 N N . PHE A 1 75 ? 3.550 1.165 -2.277 1.00 89.69 75 PHE A N 1
ATOM 552 C CA . PHE A 1 75 ? 2.710 0.111 -1.717 1.00 89.69 75 PHE A CA 1
ATOM 553 C C . PHE A 1 75 ? 1.303 0.634 -1.499 1.00 89.69 75 PHE A C 1
ATOM 555 O O . PHE A 1 75 ? 1.113 1.731 -0.983 1.00 89.69 75 PHE A O 1
ATOM 562 N N . LYS A 1 76 ? 0.310 -0.168 -1.880 1.00 90.44 76 LYS A N 1
ATOM 563 C CA . LYS A 1 76 ? -1.092 0.013 -1.509 1.00 90.44 76 LYS A CA 1
ATOM 564 C C . LYS A 1 76 ? -1.492 -1.122 -0.579 1.00 90.44 76 LYS A C 1
ATOM 566 O O . LYS A 1 76 ? -1.121 -2.274 -0.788 1.00 90.44 76 LYS A O 1
ATOM 571 N N . VAL A 1 77 ? -2.270 -0.788 0.438 1.00 90.44 77 VAL A N 1
ATOM 572 C CA . VAL A 1 77 ? -2.789 -1.734 1.421 1.00 90.44 77 VAL A CA 1
ATOM 573 C C . VAL A 1 77 ? -4.297 -1.600 1.476 1.00 90.44 77 VAL A C 1
ATOM 575 O O . VAL A 1 77 ? -4.839 -0.497 1.501 1.00 90.44 77 VAL A O 1
ATOM 578 N N . CYS A 1 78 ? -4.959 -2.748 1.514 1.00 90.75 78 CYS A N 1
ATOM 579 C CA . CYS A 1 78 ? -6.387 -2.883 1.728 1.00 90.75 78 CYS A CA 1
ATOM 580 C C . CYS A 1 78 ? -6.582 -3.874 2.869 1.00 90.75 78 CYS A C 1
ATOM 582 O O . CYS A 1 78 ? -6.210 -5.041 2.740 1.00 90.75 78 CYS A O 1
ATOM 584 N N . LEU A 1 79 ? -7.127 -3.400 3.984 1.00 89.31 79 LEU A N 1
ATOM 585 C CA . LEU A 1 79 ? -7.414 -4.213 5.152 1.00 89.31 79 LEU A CA 1
ATOM 586 C C . LEU A 1 79 ? -8.920 -4.487 5.202 1.00 89.31 79 LEU A C 1
ATOM 588 O O . LEU A 1 79 ? -9.741 -3.575 5.093 1.00 89.31 79 LEU A O 1
ATOM 592 N N . LYS A 1 80 ? -9.288 -5.758 5.345 1.00 88.25 80 LYS A N 1
ATOM 593 C CA . LYS A 1 80 ? -10.682 -6.208 5.385 1.00 88.25 80 LYS A CA 1
ATOM 594 C C . LYS A 1 80 ? -10.856 -7.370 6.352 1.00 88.25 80 LYS A C 1
ATOM 596 O O . LYS A 1 80 ? -9.875 -7.889 6.888 1.00 88.25 80 LYS A O 1
ATOM 601 N N . GLU A 1 81 ? -12.105 -7.762 6.563 1.00 83.38 81 GLU A N 1
ATOM 602 C CA . GLU A 1 81 ? -12.462 -8.885 7.414 1.00 83.38 81 GLU A CA 1
ATOM 603 C C . GLU A 1 81 ? -11.844 -10.203 6.936 1.00 83.38 81 GLU A C 1
ATOM 605 O O . GLU A 1 81 ? -11.547 -10.405 5.753 1.00 83.38 81 GLU A O 1
ATOM 610 N N . TYR A 1 82 ? -11.665 -11.125 7.881 1.00 82.62 82 TYR A N 1
ATOM 611 C CA . TYR A 1 82 ? -11.238 -12.475 7.559 1.00 82.62 82 TYR A CA 1
ATOM 612 C C . TYR A 1 82 ? -12.298 -13.173 6.697 1.00 82.62 82 TYR A C 1
ATOM 614 O O . TYR A 1 82 ? -13.476 -13.218 7.050 1.00 82.62 82 TYR A O 1
ATOM 622 N N . GLN A 1 83 ? -11.856 -13.765 5.589 1.00 76.56 83 GLN A N 1
ATOM 623 C CA . GLN A 1 83 ? -12.680 -14.591 4.713 1.00 76.56 83 GLN A CA 1
ATOM 624 C C . GLN A 1 83 ? -12.058 -15.985 4.638 1.00 76.56 83 GLN A C 1
ATOM 626 O O . GLN A 1 83 ? -10.857 -16.113 4.396 1.00 76.56 83 GLN A O 1
ATOM 631 N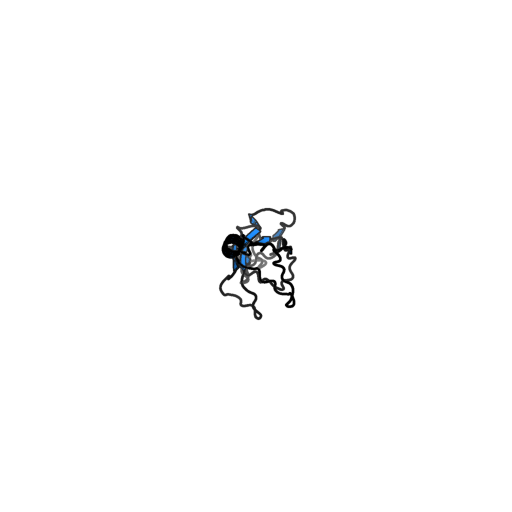 N . SER A 1 84 ? -12.872 -17.033 4.798 1.00 78.62 84 SER A N 1
ATOM 632 C CA . SER A 1 84 ? -12.413 -18.425 4.657 1.00 78.62 84 SER A CA 1
ATOM 633 C C . SER A 1 84 ? -11.886 -18.719 3.249 1.00 78.62 84 SER A C 1
ATOM 635 O O . SER A 1 84 ? -10.938 -19.481 3.079 1.00 78.62 84 SER A O 1
ATOM 637 N N . ARG A 1 85 ? -12.471 -18.072 2.233 1.00 79.31 85 ARG A N 1
ATOM 638 C CA . ARG A 1 85 ? -11.969 -18.029 0.856 1.00 79.31 85 ARG A CA 1
ATOM 639 C C . ARG A 1 85 ? -11.592 -16.594 0.512 1.00 79.31 85 ARG A C 1
ATOM 641 O O . ARG A 1 85 ? -12.457 -15.726 0.425 1.00 79.31 85 ARG A O 1
ATOM 648 N N . VAL A 1 86 ? -10.298 -16.345 0.328 1.00 77.12 86 VAL A N 1
ATOM 649 C CA . VAL A 1 86 ? -9.783 -14.990 0.103 1.00 77.12 86 VAL A CA 1
ATOM 650 C C . VAL A 1 86 ? -10.167 -14.505 -1.289 1.00 77.12 86 VAL A C 1
ATOM 652 O O . VAL A 1 86 ? -9.682 -15.016 -2.297 1.00 77.12 86 VAL A O 1
ATOM 655 N N . THR A 1 87 ? -11.004 -13.470 -1.344 1.00 78.94 87 THR A N 1
ATOM 656 C CA . THR A 1 87 ? -11.353 -12.833 -2.615 1.00 78.94 87 THR A CA 1
ATOM 657 C C . THR A 1 87 ? -10.346 -11.753 -2.976 1.00 78.94 87 THR A C 1
ATOM 659 O O . THR A 1 87 ? -9.956 -10.925 -2.148 1.00 78.94 87 THR A O 1
ATOM 662 N N . ALA A 1 88 ? -9.969 -11.741 -4.253 1.00 73.62 88 ALA A N 1
ATOM 663 C CA . ALA A 1 88 ? -9.017 -10.821 -4.846 1.00 73.62 88 ALA A CA 1
ATOM 664 C C . ALA A 1 88 ? -9.450 -9.343 -4.870 1.00 73.62 88 ALA A C 1
ATOM 666 O O . ALA A 1 88 ? -8.623 -8.483 -5.160 1.00 73.62 88 ALA A O 1
ATOM 667 N N . GLY A 1 89 ? -10.715 -9.056 -4.607 1.00 78.69 89 GLY A N 1
ATOM 668 C CA . GLY A 1 89 ? -11.277 -7.714 -4.580 1.00 78.69 89 GLY A CA 1
ATOM 669 C C . GLY A 1 89 ? -12.229 -7.553 -3.402 1.00 78.69 89 GLY A C 1
ATOM 670 O O . GLY A 1 89 ? -12.121 -8.267 -2.395 1.00 78.69 89 GLY A O 1
ATOM 671 N N . GLY A 1 90 ? -13.169 -6.628 -3.558 1.00 84.56 90 GLY A N 1
ATOM 672 C CA . GLY A 1 90 ? -14.112 -6.234 -2.518 1.00 84.56 90 GLY A CA 1
ATOM 673 C C . GLY A 1 90 ? -13.659 -4.993 -1.741 1.00 84.56 90 GLY A C 1
ATOM 674 O O . GLY A 1 90 ? -12.545 -4.505 -1.949 1.00 84.56 90 GLY A O 1
ATOM 675 N N . PRO A 1 91 ? -14.537 -4.459 -0.880 1.00 89.19 91 PRO A N 1
ATOM 676 C CA . PRO A 1 91 ? -14.264 -3.257 -0.102 1.00 89.19 91 PRO A CA 1
ATOM 677 C C . PRO A 1 91 ? -13.201 -3.501 0.981 1.00 89.19 91 PRO A C 1
ATOM 679 O O . PRO A 1 91 ? -13.088 -4.594 1.536 1.00 89.19 91 PRO A O 1
ATOM 682 N N . CYS A 1 92 ? -12.434 -2.458 1.303 1.00 90.25 92 CYS A N 1
ATOM 683 C CA . CYS A 1 92 ? -11.472 -2.468 2.405 1.00 90.25 92 CYS A CA 1
ATOM 684 C C . CYS A 1 92 ? -12.186 -2.106 3.713 1.00 90.25 92 CYS A C 1
ATOM 686 O O . CYS A 1 92 ? -12.120 -0.963 4.163 1.00 90.25 92 CYS A O 1
ATOM 688 N N . SER A 1 93 ? -12.914 -3.065 4.292 1.00 87.00 93 SER A N 1
ATOM 689 C CA . SER A 1 93 ? -13.815 -2.861 5.439 1.00 87.00 93 SER A CA 1
ATOM 690 C C . SER A 1 93 ? -13.143 -2.254 6.677 1.00 87.00 93 SER A C 1
ATOM 692 O O . SER A 1 93 ? -13.803 -1.583 7.464 1.00 87.00 93 SER A O 1
ATOM 694 N N . PHE A 1 94 ? -11.836 -2.468 6.854 1.00 88.25 94 PHE A N 1
ATOM 695 C CA . PHE A 1 94 ? -11.049 -1.915 7.964 1.00 88.25 94 PHE A CA 1
ATOM 696 C C . PHE A 1 94 ? -10.155 -0.741 7.541 1.00 88.25 94 PHE A C 1
ATOM 698 O O . PHE A 1 94 ? -9.413 -0.208 8.361 1.00 88.25 94 PHE A O 1
ATOM 705 N N . GLY A 1 95 ? -10.227 -0.330 6.274 1.00 89.88 95 GLY A N 1
ATOM 706 C CA . GLY A 1 95 ? -9.494 0.803 5.726 1.00 89.88 95 GLY A CA 1
ATOM 707 C C . GLY A 1 95 ? -8.451 0.424 4.679 1.00 89.88 95 GLY A C 1
ATOM 708 O O . GLY A 1 95 ? -8.076 -0.734 4.488 1.00 89.88 95 GLY A O 1
ATOM 709 N N . SER A 1 96 ? -7.975 1.445 3.979 1.00 92.62 96 SER A N 1
ATOM 710 C CA . SER A 1 96 ? -6.948 1.337 2.947 1.00 92.62 96 SER A CA 1
ATOM 711 C C . SER A 1 96 ? -5.959 2.484 3.061 1.00 92.62 96 SER A C 1
ATOM 713 O O . SER A 1 96 ? -6.324 3.571 3.501 1.00 92.62 96 SER A O 1
ATOM 715 N N . GLY A 1 97 ? -4.731 2.264 2.609 1.00 91.06 97 GLY A N 1
ATOM 716 C CA . GLY A 1 97 ? -3.691 3.285 2.610 1.00 91.06 97 GLY A CA 1
ATOM 717 C C . GLY A 1 97 ? -2.651 3.028 1.533 1.00 91.06 97 GLY A C 1
ATOM 718 O O . GLY A 1 97 ? -2.622 1.961 0.917 1.00 91.06 97 GLY A O 1
ATOM 719 N N . SER A 1 98 ? -1.792 4.013 1.300 1.00 91.44 98 SER A N 1
ATOM 720 C CA . SER A 1 98 ? -0.684 3.887 0.360 1.00 91.44 98 SER A CA 1
ATOM 721 C C . SER A 1 98 ? 0.544 4.640 0.835 1.00 91.44 98 SER A C 1
ATOM 723 O O . SER A 1 98 ? 0.414 5.711 1.423 1.00 91.44 98 SER A O 1
ATOM 725 N N . THR A 1 99 ? 1.725 4.113 0.526 1.00 90.56 99 THR A N 1
ATOM 726 C CA . THR A 1 99 ? 2.977 4.853 0.687 1.00 90.56 99 THR A CA 1
ATOM 727 C C . THR A 1 99 ? 3.203 5.786 -0.506 1.00 90.56 99 THR A C 1
ATOM 729 O O . THR A 1 99 ? 2.706 5.513 -1.606 1.00 90.56 99 THR A O 1
ATOM 732 N N . PRO A 1 100 ? 4.010 6.848 -0.347 1.00 91.81 100 PRO A N 1
ATOM 733 C CA . PRO A 1 100 ? 4.708 7.445 -1.484 1.00 91.81 100 PRO A CA 1
ATOM 734 C C . PRO A 1 100 ? 5.644 6.420 -2.156 1.00 91.81 100 PRO A C 1
ATOM 736 O O . PRO A 1 100 ? 5.772 5.277 -1.706 1.00 91.81 100 PRO A O 1
ATOM 739 N N . VAL A 1 101 ? 6.321 6.831 -3.229 1.00 90.94 101 VAL A N 1
ATOM 740 C CA . VAL A 1 101 ? 7.438 6.055 -3.786 1.00 90.94 101 VAL A CA 1
ATOM 741 C C . VAL A 1 101 ? 8.529 5.957 -2.720 1.00 90.94 101 VAL A C 1
ATOM 743 O O . VAL A 1 101 ? 8.988 6.977 -2.205 1.00 90.94 101 VAL A O 1
ATOM 746 N N . ILE A 1 102 ? 8.895 4.730 -2.349 1.00 89.94 102 ILE A N 1
ATOM 747 C CA . ILE A 1 102 ? 9.866 4.464 -1.275 1.00 89.94 102 ILE A CA 1
ATOM 748 C C . ILE A 1 102 ? 11.187 3.884 -1.774 1.00 89.94 102 ILE A C 1
ATOM 750 O O . ILE A 1 102 ? 12.135 3.799 -0.996 1.00 89.94 102 ILE A O 1
ATOM 754 N N . GLY A 1 103 ? 11.273 3.505 -3.049 1.00 88.50 103 GLY A N 1
ATOM 755 C CA . GLY A 1 103 ? 12.521 3.051 -3.647 1.00 88.50 103 GLY A CA 1
ATOM 756 C C . GLY A 1 103 ? 12.367 2.536 -5.072 1.00 88.50 103 GLY A C 1
ATOM 757 O O . GLY A 1 103 ? 11.259 2.481 -5.605 1.00 88.50 103 GLY A O 1
ATOM 758 N N . GLY A 1 104 ? 13.512 2.150 -5.637 1.00 88.00 104 GLY A N 1
ATOM 759 C CA . GLY A 1 104 ? 13.664 1.578 -6.971 1.00 88.00 104 GLY A CA 1
ATOM 760 C C . GLY A 1 104 ? 13.233 0.108 -7.066 1.00 88.00 104 GLY A C 1
ATOM 761 O O . GLY A 1 104 ? 12.369 -0.379 -6.333 1.00 88.00 104 GLY A O 1
ATOM 762 N N . ASN A 1 105 ? 13.930 -0.642 -7.920 1.00 86.75 105 ASN A N 1
ATOM 763 C CA . ASN A 1 105 ? 13.742 -2.085 -8.121 1.00 86.75 105 ASN A CA 1
ATOM 764 C C . ASN A 1 105 ? 13.989 -2.919 -6.855 1.00 86.75 105 ASN A C 1
ATOM 766 O O . ASN A 1 105 ? 13.263 -3.869 -6.565 1.00 86.75 105 ASN A O 1
ATOM 770 N N . THR A 1 106 ? 15.050 -2.605 -6.114 1.00 87.06 106 THR A N 1
ATOM 771 C CA . THR A 1 106 ? 15.456 -3.355 -4.922 1.00 87.06 106 THR A CA 1
ATOM 772 C C . THR A 1 106 ? 15.907 -2.386 -3.845 1.00 87.06 106 THR A C 1
ATOM 774 O O . THR A 1 106 ? 16.741 -1.523 -4.095 1.00 87.06 106 THR A O 1
ATOM 777 N N . PHE A 1 107 ? 15.375 -2.536 -2.636 1.00 88.50 107 PHE A N 1
ATOM 778 C CA . PHE A 1 107 ? 15.740 -1.694 -1.501 1.00 88.50 107 PHE A CA 1
ATOM 779 C C . PHE A 1 107 ? 15.608 -2.457 -0.179 1.00 88.50 107 PHE A C 1
ATOM 781 O O . PHE A 1 107 ? 14.845 -3.419 -0.057 1.00 88.50 107 PHE A O 1
ATOM 788 N N . ASN A 1 108 ? 16.336 -2.003 0.842 1.00 89.75 108 ASN A N 1
ATOM 789 C CA . ASN A 1 108 ? 16.285 -2.555 2.192 1.00 89.75 108 ASN A CA 1
ATOM 790 C C . ASN A 1 108 ? 16.276 -1.416 3.219 1.00 89.75 108 ASN A C 1
ATOM 792 O O . ASN A 1 108 ? 17.235 -0.661 3.334 1.00 89.75 108 ASN A O 1
ATOM 796 N N . LEU A 1 109 ? 15.177 -1.313 3.960 1.00 85.44 109 LEU A N 1
ATOM 797 C CA . LEU A 1 109 ? 14.887 -0.283 4.955 1.00 85.44 109 LEU A CA 1
ATOM 798 C C . LEU A 1 109 ? 14.946 -0.829 6.388 1.00 85.44 109 LEU A C 1
ATOM 800 O O . LEU A 1 109 ? 14.590 -0.117 7.320 1.00 85.44 109 LEU A O 1
ATOM 804 N N . LYS A 1 110 ? 15.423 -2.066 6.610 1.00 81.44 110 LYS A N 1
ATOM 805 C CA . LYS A 1 110 ? 15.496 -2.679 7.954 1.00 81.44 110 LYS A CA 1
ATOM 806 C C . LYS A 1 110 ? 16.302 -1.842 8.956 1.00 81.44 110 LYS A C 1
ATOM 808 O O . LYS A 1 110 ? 16.023 -1.897 10.152 1.00 81.44 110 LYS A O 1
ATOM 813 N N . ALA A 1 111 ? 17.289 -1.088 8.469 1.00 73.00 111 ALA A N 1
ATOM 814 C CA . ALA A 1 111 ? 18.103 -0.171 9.266 1.00 73.00 111 ALA A CA 1
ATOM 815 C C . ALA A 1 111 ? 17.471 1.228 9.429 1.00 73.00 111 ALA A C 1
ATOM 817 O O . ALA A 1 111 ? 17.836 1.956 10.345 1.00 73.00 111 ALA A O 1
ATOM 818 N N . SER A 1 112 ? 16.497 1.593 8.591 1.00 69.69 112 SER A N 1
ATOM 819 C CA . SER A 1 112 ? 15.815 2.896 8.584 1.00 69.69 112 SER A CA 1
ATOM 820 C C . SER A 1 112 ? 14.451 2.825 9.277 1.00 69.69 112 SER A C 1
ATOM 822 O O . SER A 1 112 ? 13.425 3.198 8.703 1.00 69.69 112 SER A O 1
ATOM 824 N N . ARG A 1 113 ? 14.433 2.321 10.518 1.00 66.19 113 ARG A N 1
ATOM 825 C CA . ARG A 1 113 ? 13.210 2.253 11.335 1.00 66.19 113 ARG A CA 1
ATOM 826 C C . ARG A 1 113 ? 12.729 3.659 11.690 1.00 66.19 113 ARG A C 1
ATOM 828 O O . ARG A 1 113 ? 13.524 4.487 12.127 1.00 66.19 113 ARG A O 1
ATOM 835 N N . GLY A 1 114 ? 11.424 3.892 11.555 1.00 64.44 114 GLY A N 1
ATOM 836 C CA . GLY A 1 114 ? 10.770 5.132 11.996 1.00 64.44 114 GLY A CA 1
ATOM 837 C C . GLY A 1 114 ? 10.587 6.211 10.925 1.00 64.44 114 GLY A C 1
ATOM 838 O O . GLY A 1 114 ? 10.287 7.348 11.272 1.00 64.44 114 GLY A O 1
ATOM 839 N N . ASN A 1 115 ? 10.750 5.889 9.639 1.00 75.62 115 ASN A N 1
ATOM 840 C CA . ASN A 1 115 ? 10.424 6.821 8.560 1.00 75.62 115 ASN A CA 1
ATOM 841 C C . ASN A 1 115 ? 8.941 6.704 8.175 1.00 75.62 115 ASN A C 1
ATOM 843 O O . ASN A 1 115 ? 8.518 5.673 7.663 1.00 75.62 115 ASN A O 1
ATOM 847 N N . ASP A 1 116 ? 8.159 7.774 8.317 1.00 80.75 116 ASP A N 1
ATOM 848 C CA . ASP A 1 116 ? 6.727 7.761 7.971 1.00 80.75 116 ASP A CA 1
ATOM 849 C C . ASP A 1 116 ? 6.451 7.428 6.497 1.00 80.75 116 ASP A C 1
ATOM 851 O O . ASP A 1 116 ? 5.357 6.998 6.147 1.00 80.75 116 ASP A O 1
ATOM 855 N N . ARG A 1 117 ? 7.450 7.562 5.614 1.00 85.31 117 ARG A N 1
ATOM 856 C CA . ARG A 1 117 ? 7.303 7.220 4.192 1.00 85.31 117 ARG A CA 1
ATOM 857 C C . ARG A 1 117 ? 7.142 5.722 3.934 1.00 85.31 117 ARG A C 1
ATOM 859 O O . ARG A 1 117 ? 6.488 5.367 2.961 1.00 85.31 117 ARG A O 1
ATOM 866 N N . ASN A 1 118 ? 7.732 4.854 4.760 1.00 87.75 118 ASN A N 1
ATOM 867 C CA . ASN A 1 118 ? 7.679 3.396 4.578 1.00 87.75 118 ASN A CA 1
ATOM 868 C C . ASN A 1 118 ? 6.621 2.714 5.455 1.00 87.75 118 ASN A C 1
ATOM 870 O O . ASN A 1 118 ? 6.537 1.484 5.464 1.00 87.75 118 ASN A O 1
ATOM 874 N N . ARG A 1 119 ? 5.813 3.507 6.166 1.00 90.06 119 ARG A N 1
ATOM 875 C CA . ARG A 1 119 ? 4.806 3.038 7.108 1.00 90.06 119 ARG A CA 1
ATOM 876 C C . ARG A 1 119 ? 3.408 3.474 6.681 1.00 90.06 119 ARG A C 1
ATOM 878 O O . ARG A 1 119 ? 3.189 4.615 6.294 1.00 90.06 119 ARG A O 1
ATOM 885 N N . ILE A 1 120 ? 2.445 2.566 6.794 1.00 90.44 120 ILE A N 1
ATOM 886 C CA . ILE A 1 120 ? 1.017 2.837 6.614 1.00 90.44 120 ILE A CA 1
ATOM 887 C C . ILE A 1 120 ? 0.326 2.621 7.957 1.00 90.44 120 ILE A C 1
ATOM 889 O O . ILE A 1 120 ? 0.479 1.567 8.572 1.00 90.44 120 ILE A O 1
ATOM 893 N N . VAL A 1 121 ? -0.448 3.613 8.394 1.00 91.62 121 VAL A N 1
ATOM 894 C CA . VAL A 1 121 ? -1.209 3.575 9.647 1.00 91.62 121 VAL A CA 1
ATOM 895 C C . VAL A 1 121 ? -2.699 3.621 9.325 1.00 91.62 121 VAL A C 1
ATOM 897 O O . VAL A 1 121 ? -3.163 4.550 8.667 1.00 91.62 121 VAL A O 1
ATOM 900 N N . LEU A 1 122 ? -3.449 2.622 9.789 1.00 91.31 122 LEU A N 1
ATOM 901 C CA . LEU A 1 122 ? -4.900 2.531 9.635 1.00 91.31 122 LEU A CA 1
ATOM 902 C C . LEU A 1 122 ? -5.565 2.629 11.018 1.00 91.31 122 LEU A C 1
ATOM 904 O O . LEU A 1 122 ? -5.514 1.663 11.788 1.00 91.31 122 LEU A O 1
ATOM 908 N N . PRO A 1 123 ? -6.153 3.784 11.377 1.00 91.00 123 PRO A N 1
ATOM 909 C CA . PRO A 1 123 ? -6.840 3.943 12.652 1.00 91.00 123 PRO A CA 1
ATOM 910 C C . PRO A 1 123 ? -8.183 3.204 12.653 1.00 91.00 123 PRO A C 1
ATOM 912 O O . PRO A 1 123 ? -8.894 3.184 11.649 1.00 91.00 123 PRO A O 1
ATOM 915 N N . PHE A 1 124 ? -8.561 2.644 13.803 1.00 88.06 124 PHE A N 1
ATOM 916 C CA . PHE A 1 124 ? -9.854 1.994 13.999 1.00 88.06 124 PHE A CA 1
ATOM 917 C C . PHE A 1 124 ? -10.494 2.361 15.344 1.00 88.06 124 PHE A C 1
ATOM 919 O O . PHE A 1 124 ? -9.817 2.658 16.329 1.00 88.06 124 PHE A O 1
ATOM 926 N N . SER A 1 125 ? -11.826 2.305 15.385 1.00 85.06 125 SER A N 1
ATOM 927 C CA . SER A 1 125 ? -12.665 2.565 16.568 1.00 85.06 125 SER A CA 1
ATOM 928 C C . SER A 1 125 ? -13.574 1.380 16.933 1.00 85.06 125 SER A C 1
ATOM 930 O O . SER A 1 125 ? -14.535 1.536 17.688 1.00 85.06 125 SER A O 1
ATOM 932 N N . PHE A 1 126 ? -13.271 0.195 16.392 1.00 82.44 126 PHE A N 1
ATOM 933 C CA . PHE A 1 126 ? -13.960 -1.064 16.672 1.00 82.44 126 PHE A CA 1
ATOM 934 C C . PHE A 1 126 ? -13.080 -2.052 17.456 1.00 82.44 126 PHE A C 1
ATOM 936 O O . PHE A 1 126 ? -11.854 -1.967 17.464 1.00 82.44 126 PHE A O 1
ATOM 943 N N . ALA A 1 127 ? -13.703 -3.046 18.095 1.00 81.12 127 ALA A N 1
ATOM 944 C CA . ALA A 1 127 ? -12.971 -4.123 18.759 1.00 81.12 127 ALA A CA 1
ATOM 945 C C . ALA A 1 127 ? -12.233 -4.986 17.729 1.00 81.12 127 ALA A C 1
ATOM 947 O O . ALA A 1 127 ? -12.860 -5.560 16.838 1.00 81.12 127 ALA A O 1
ATOM 948 N N . TRP A 1 128 ? -10.908 -5.076 17.854 1.00 81.56 128 TRP A N 1
ATOM 949 C CA . TRP A 1 128 ? -10.083 -5.807 16.898 1.00 81.56 128 TRP A CA 1
ATOM 950 C C . TRP A 1 128 ? -10.439 -7.305 16.890 1.00 81.56 128 TRP A C 1
ATOM 952 O O . TRP A 1 128 ? -10.337 -7.960 17.934 1.00 81.56 128 TRP A O 1
ATOM 962 N N . PRO A 1 129 ? -10.846 -7.877 15.741 1.00 76.00 129 PRO A N 1
ATOM 963 C CA . PRO A 1 129 ? -11.179 -9.291 15.659 1.00 76.00 129 PRO A CA 1
ATOM 964 C C . PRO A 1 129 ? -9.887 -10.119 15.675 1.00 76.00 129 PRO A C 1
ATOM 966 O O . PRO A 1 129 ? -9.196 -10.244 14.666 1.00 76.00 129 PRO A O 1
ATOM 969 N N . VAL A 1 130 ? -9.533 -10.694 16.827 1.00 74.06 130 VAL A N 1
ATOM 970 C CA . VAL A 1 130 ? -8.403 -11.629 16.927 1.00 74.06 130 VAL A CA 1
ATOM 971 C C . VAL A 1 130 ? -8.810 -12.944 16.263 1.00 74.06 130 VAL A C 1
ATOM 973 O O . VAL A 1 130 ? -9.579 -13.725 16.826 1.00 74.06 130 VAL A O 1
ATOM 976 N N . SER A 1 131 ? -8.299 -13.217 15.064 1.00 62.72 131 SER A N 1
ATOM 977 C CA . SER A 1 131 ? -8.465 -14.517 14.412 1.00 62.72 131 SER A CA 1
ATOM 978 C C . SER A 1 131 ? -7.583 -15.557 15.113 1.00 62.72 131 SER A C 1
ATOM 980 O O . SER A 1 131 ? -6.458 -15.802 14.689 1.00 62.72 131 SER A O 1
ATOM 982 N N . GLY A 1 132 ? -8.069 -16.136 16.217 1.00 47.91 132 GLY A N 1
ATOM 983 C CA . GLY A 1 132 ? -7.463 -17.338 16.800 1.00 47.91 132 GLY A CA 1
ATOM 984 C C . GLY A 1 132 ? -7.433 -17.436 18.323 1.00 47.91 132 GLY A C 1
ATOM 985 O O . GLY A 1 132 ? -6.390 -17.779 18.868 1.00 47.91 132 GLY A O 1
ATOM 986 N N . HIS A 1 133 ? -8.527 -17.163 19.040 1.00 37.78 133 HIS A N 1
ATOM 987 C CA . HIS A 1 133 ? -8.655 -17.622 20.433 1.00 37.78 133 HIS A CA 1
ATOM 988 C C . HIS A 1 133 ? -9.877 -18.540 20.581 1.00 37.78 133 HIS A C 1
ATOM 990 O O . HIS A 1 133 ? -10.956 -18.170 20.110 1.00 37.78 133 HIS A O 1
ATOM 996 N N . PRO A 1 134 ? -9.745 -19.716 21.230 1.00 36.06 134 PRO A N 1
ATOM 997 C CA . PRO A 1 134 ? -10.902 -20.496 21.641 1.00 36.06 134 PRO A CA 1
ATOM 998 C C . PRO A 1 134 ? -11.775 -19.637 22.562 1.00 36.06 134 PRO A C 1
ATOM 1000 O O . PRO A 1 134 ? -11.275 -18.874 23.393 1.00 36.06 134 PRO A O 1
ATOM 1003 N N . ALA A 1 135 ? -13.087 -19.725 22.355 1.00 39.03 135 ALA A N 1
ATOM 1004 C CA . ALA A 1 135 ? -14.097 -18.972 23.082 1.00 39.03 135 ALA A CA 1
ATOM 1005 C C . ALA A 1 135 ? -13.866 -19.067 24.602 1.00 39.03 135 ALA A C 1
ATOM 1007 O O . ALA A 1 135 ? -14.001 -20.143 25.177 1.00 39.03 135 ALA A O 1
ATOM 1008 N N . GLY A 1 136 ? -13.510 -17.955 25.260 1.00 43.22 136 GLY A N 1
ATOM 1009 C CA . GLY A 1 136 ? -13.431 -17.952 26.726 1.00 43.22 136 GLY A CA 1
ATOM 1010 C C . GLY A 1 136 ? -12.627 -16.859 27.429 1.00 43.22 136 GLY A C 1
ATOM 1011 O O . GLY A 1 136 ? -12.799 -16.709 28.634 1.00 43.22 136 GLY A O 1
ATOM 1012 N N . SER A 1 137 ? -11.791 -16.059 26.758 1.00 42.12 137 SER A N 1
ATOM 1013 C CA . SER A 1 137 ? -10.989 -15.037 27.459 1.00 42.12 137 SER A CA 1
ATOM 1014 C C . SER A 1 137 ? -11.401 -13.617 27.073 1.00 42.12 137 SER A C 1
ATOM 1016 O O . SER A 1 137 ? -11.034 -13.108 26.016 1.00 42.12 137 SER A O 1
ATOM 1018 N N . ARG A 1 138 ? -12.176 -12.959 27.949 1.00 46.31 138 ARG A N 1
ATOM 1019 C CA . ARG A 1 138 ? -12.426 -11.507 27.916 1.00 46.31 138 ARG A CA 1
ATOM 1020 C C . ARG A 1 138 ? -11.133 -10.756 28.217 1.00 46.31 138 ARG A C 1
ATOM 1022 O O . ARG A 1 138 ? -10.927 -10.273 29.328 1.00 46.31 138 ARG A O 1
ATOM 1029 N N . ARG A 1 139 ? -10.273 -10.613 27.220 1.00 42.00 139 ARG A N 1
ATOM 1030 C CA . ARG A 1 139 ? -9.277 -9.547 27.214 1.00 42.00 139 ARG A CA 1
ATOM 1031 C C . ARG A 1 139 ? -9.362 -8.854 25.865 1.00 42.00 139 ARG A C 1
ATOM 1033 O O . ARG A 1 139 ? -9.022 -9.447 24.848 1.00 42.00 139 ARG A O 1
ATOM 1040 N N . SER A 1 140 ? -9.837 -7.607 25.871 1.00 41.03 140 SER A N 1
ATOM 1041 C CA . SER A 1 140 ? -9.528 -6.654 24.805 1.00 41.03 140 SER A CA 1
ATOM 1042 C C . SER A 1 140 ? -8.010 -6.530 24.759 1.00 41.03 140 SER A C 1
ATOM 1044 O O . SER A 1 140 ? -7.425 -5.771 25.529 1.00 41.03 140 SER A O 1
ATOM 1046 N N . LEU A 1 141 ? -7.357 -7.346 23.936 1.00 46.41 141 LEU A N 1
ATOM 1047 C CA . LEU A 1 141 ? -5.945 -7.172 23.653 1.00 46.41 141 LEU A CA 1
ATOM 1048 C C . LEU A 1 141 ? -5.839 -6.040 22.636 1.00 46.41 141 LEU A C 1
ATOM 1050 O O . LEU A 1 141 ? -6.197 -6.197 21.471 1.00 46.41 141 LEU A O 1
ATOM 1054 N N . VAL A 1 142 ? -5.354 -4.893 23.109 1.00 42.56 142 VAL A N 1
ATOM 1055 C CA . VAL A 1 142 ? -4.740 -3.883 22.246 1.00 42.56 142 VAL A CA 1
ATOM 1056 C C . VAL A 1 142 ? -3.654 -4.606 21.443 1.00 42.56 142 VAL A C 1
ATOM 1058 O O . VAL A 1 142 ? -2.839 -5.306 22.057 1.00 42.56 142 VAL A O 1
ATOM 1061 N N . PRO A 1 143 ? -3.642 -4.520 20.103 1.00 39.91 143 PRO A N 1
ATOM 1062 C CA . PRO A 1 143 ? -2.593 -5.154 19.327 1.00 39.91 143 PRO A CA 1
ATOM 1063 C C . PRO A 1 143 ? -1.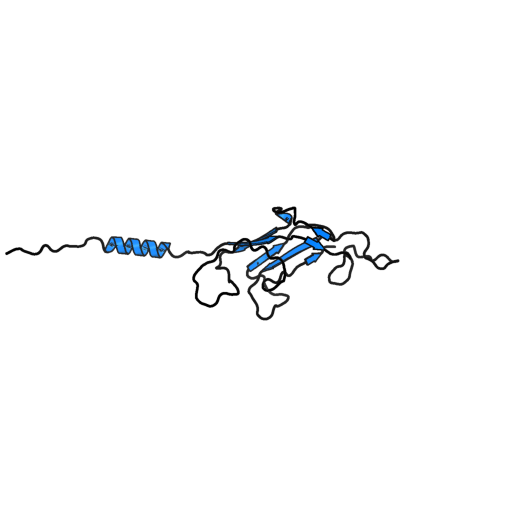252 -4.536 19.735 1.00 39.91 143 PRO A C 1
ATOM 1065 O O . PRO A 1 143 ? -1.035 -3.334 19.601 1.00 39.91 143 PRO A O 1
ATOM 1068 N N . ALA A 1 144 ? -0.359 -5.365 20.277 1.00 31.75 144 ALA A N 1
ATOM 1069 C CA . ALA A 1 144 ? 1.056 -5.031 20.366 1.00 31.75 144 ALA A CA 1
ATOM 1070 C C . ALA A 1 144 ? 1.582 -4.737 18.947 1.00 31.75 144 ALA A C 1
ATOM 1072 O O . ALA A 1 144 ? 1.011 -5.268 17.988 1.00 31.75 144 ALA A O 1
ATOM 1073 N N . PRO A 1 145 ? 2.658 -3.942 18.784 1.00 30.73 145 PRO A N 1
ATOM 1074 C CA . PRO A 1 145 ? 3.276 -3.719 17.481 1.00 30.73 145 PRO A CA 1
ATOM 1075 C C . PRO A 1 145 ? 3.646 -5.070 16.867 1.00 30.73 145 PRO A C 1
ATOM 1077 O O . PRO A 1 145 ? 4.612 -5.727 17.263 1.00 30.73 145 PRO A O 1
ATOM 1080 N N . ALA A 1 146 ? 2.820 -5.523 15.931 1.00 36.78 146 ALA A N 1
ATOM 1081 C CA . ALA A 1 146 ? 2.977 -6.815 15.311 1.00 36.78 146 ALA A CA 1
ATOM 1082 C C . ALA A 1 146 ? 4.067 -6.683 14.250 1.00 36.78 146 ALA A C 1
ATOM 1084 O O . ALA A 1 146 ? 3.854 -6.196 13.142 1.00 36.78 146 ALA A O 1
ATOM 1085 N N . ARG A 1 147 ? 5.277 -7.112 14.610 1.00 32.88 147 ARG A N 1
ATOM 1086 C CA . ARG A 1 147 ? 6.362 -7.354 13.659 1.00 32.88 147 ARG A CA 1
ATOM 1087 C C . ARG A 1 147 ? 5.998 -8.598 12.849 1.00 32.88 147 ARG A C 1
ATOM 1089 O O . ARG A 1 147 ? 6.392 -9.711 13.187 1.00 32.88 147 ARG A O 1
ATOM 1096 N N . PHE A 1 148 ? 5.210 -8.422 11.795 1.00 33.41 148 PHE A N 1
ATOM 1097 C CA . PHE A 1 148 ? 4.936 -9.500 10.854 1.00 33.41 148 PHE A CA 1
ATOM 1098 C C . PHE A 1 148 ? 6.188 -9.741 10.003 1.00 33.41 148 PHE A C 1
ATOM 1100 O O . PHE A 1 148 ? 6.406 -9.104 8.976 1.00 33.41 148 PHE A O 1
ATOM 1107 N N . HIS A 1 149 ? 7.031 -10.679 10.436 1.00 32.00 149 HIS A N 1
ATOM 1108 C CA . HIS A 1 149 ? 7.866 -11.416 9.497 1.00 32.00 149 HIS A CA 1
ATOM 1109 C C . HIS A 1 149 ? 6.911 -12.273 8.670 1.00 32.00 149 HIS A C 1
ATOM 1111 O O . HIS A 1 149 ? 6.298 -13.181 9.220 1.00 32.00 149 HIS A O 1
ATOM 1117 N N . LEU A 1 150 ? 6.719 -11.943 7.389 1.00 32.59 150 LEU A N 1
ATOM 1118 C CA . LEU A 1 150 ? 5.906 -12.753 6.479 1.00 32.59 150 LEU A CA 1
ATOM 1119 C C . LEU A 1 150 ? 6.418 -14.208 6.530 1.00 32.59 150 LEU A C 1
ATOM 1121 O O . LEU A 1 150 ? 7.560 -14.468 6.155 1.00 32.59 150 LEU A O 1
ATOM 1125 N N . PRO A 1 151 ? 5.582 -15.142 7.001 1.00 28.41 151 PRO A N 1
ATOM 1126 C CA . PRO A 1 151 ? 4.811 -15.944 6.071 1.00 28.41 151 PRO A CA 1
ATOM 1127 C C . PRO A 1 151 ? 3.331 -15.595 6.242 1.00 28.41 151 PRO A C 1
ATOM 1129 O O . PRO A 1 151 ? 2.768 -15.642 7.332 1.00 28.41 151 PRO A O 1
ATOM 1132 N N . LEU A 1 152 ? 2.706 -15.162 5.153 1.00 33.50 152 LEU A N 1
ATOM 1133 C CA . LEU A 1 152 ? 1.321 -14.700 5.119 1.00 33.50 152 LEU A CA 1
ATOM 1134 C C . LEU A 1 152 ? 0.342 -15.831 5.482 1.00 33.50 152 LEU A C 1
ATOM 1136 O O . LEU A 1 152 ? -0.062 -16.606 4.622 1.00 33.50 152 LEU A O 1
ATOM 1140 N N . GLN A 1 153 ? -0.093 -15.879 6.740 1.00 28.52 153 GLN A N 1
ATOM 1141 C CA . GLN A 1 153 ? -1.326 -16.540 7.173 1.00 28.52 153 GLN A CA 1
ATOM 1142 C C . GLN A 1 153 ? -2.121 -15.537 8.017 1.00 28.52 153 GLN A C 1
ATOM 1144 O O . GLN A 1 153 ? -1.923 -15.430 9.220 1.00 28.52 153 GLN A O 1
ATOM 1149 N N . GLY A 1 154 ? -2.986 -14.746 7.372 1.00 29.66 154 GLY A N 1
ATOM 1150 C CA . GLY A 1 154 ? -4.031 -13.992 8.084 1.00 29.66 154 GLY A CA 1
ATOM 1151 C C . GLY A 1 154 ? -4.307 -12.556 7.629 1.00 29.66 154 GLY A C 1
ATOM 1152 O O . GLY A 1 154 ? -5.392 -12.058 7.900 1.00 29.66 154 GLY A O 1
ATOM 1153 N N . ALA A 1 155 ? -3.409 -11.900 6.892 1.00 30.86 155 ALA A N 1
ATOM 1154 C CA . ALA A 1 155 ? -3.645 -10.555 6.356 1.00 30.86 155 ALA A CA 1
ATOM 1155 C C . ALA A 1 155 ? -3.206 -10.508 4.894 1.00 30.86 155 ALA A C 1
ATOM 1157 O O . ALA A 1 155 ? -2.018 -10.569 4.604 1.00 30.86 155 ALA A O 1
ATOM 1158 N N . PHE A 1 156 ? -4.146 -10.438 3.951 1.00 38.22 156 PHE A N 1
ATOM 1159 C CA . PHE A 1 15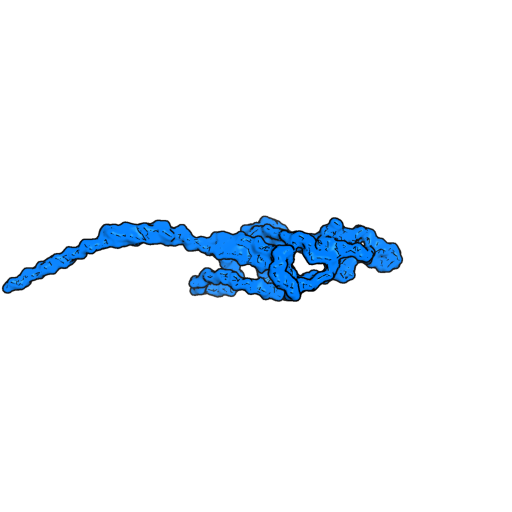6 ? -3.779 -10.352 2.541 1.00 38.22 156 PHE A CA 1
ATOM 1160 C C . PHE A 1 156 ? -3.472 -8.891 2.184 1.00 38.22 156 PHE A C 1
ATOM 1162 O O . PHE A 1 156 ? -4.384 -8.098 1.956 1.00 38.22 156 PHE A O 1
ATOM 1169 N N . LEU A 1 157 ? -2.186 -8.538 2.087 1.00 36.56 157 LEU A N 1
ATOM 1170 C CA . LEU A 1 157 ? -1.767 -7.303 1.427 1.00 36.56 157 LEU A CA 1
ATOM 1171 C C . LEU A 1 157 ? -1.987 -7.437 -0.082 1.00 36.56 157 LEU A C 1
ATOM 1173 O O . LEU A 1 157 ? -1.182 -8.041 -0.790 1.00 36.56 157 LEU A O 1
ATOM 1177 N N . LYS A 1 158 ? -3.072 -6.853 -0.596 1.00 36.69 158 LYS A N 1
ATOM 1178 C CA . LYS A 1 158 ? -3.166 -6.538 -2.024 1.00 36.69 158 LYS A CA 1
ATOM 1179 C C . LYS A 1 158 ? -2.606 -5.160 -2.289 1.00 36.69 158 LYS A C 1
ATOM 1181 O O . LYS A 1 158 ? -3.241 -4.178 -1.923 1.00 36.69 158 LYS A O 1
ATOM 1186 N N . GLY A 1 159 ? -1.505 -5.120 -3.032 1.00 37.09 159 GLY A N 1
ATOM 1187 C CA . GLY A 1 159 ? -1.114 -3.923 -3.764 1.00 37.09 159 GLY A CA 1
ATOM 1188 C C . GLY A 1 159 ? 0.377 -3.638 -3.736 1.00 37.09 159 GLY A C 1
ATOM 1189 O O . GLY A 1 159 ? 0.800 -2.637 -3.173 1.00 37.09 159 GLY A O 1
ATOM 1190 N N . LEU A 1 160 ? 1.174 -4.459 -4.417 1.00 39.16 160 LEU A N 1
ATOM 1191 C CA . LEU A 1 160 ? 2.412 -3.947 -4.997 1.00 39.16 160 LEU A CA 1
ATOM 1192 C C . LEU A 1 160 ? 2.011 -3.103 -6.208 1.00 39.16 160 LEU A C 1
ATOM 1194 O O . LEU A 1 160 ? 1.620 -3.638 -7.244 1.00 39.16 160 LEU A O 1
ATOM 1198 N N . GLY A 1 161 ? 1.995 -1.783 -6.033 1.00 34.56 161 GLY A N 1
ATOM 1199 C CA . GLY A 1 161 ? 1.822 -0.844 -7.128 1.00 34.56 161 GLY A CA 1
ATOM 1200 C C . GLY A 1 161 ? 3.202 -0.461 -7.632 1.00 34.56 161 GLY A C 1
ATOM 1201 O O . GLY A 1 161 ? 3.909 0.284 -6.970 1.00 34.56 161 GLY A O 1
ATOM 1202 N N . LEU A 1 162 ? 3.607 -0.966 -8.790 1.00 37.94 162 LEU A N 1
ATOM 1203 C CA . LEU A 1 162 ? 4.770 -0.420 -9.485 1.00 37.94 162 LEU A CA 1
ATOM 1204 C C . LEU A 1 162 ? 4.244 0.610 -10.481 1.00 37.94 162 LEU A C 1
ATOM 1206 O O . LEU A 1 162 ? 3.337 0.307 -11.265 1.00 37.94 162 LEU A O 1
ATOM 1210 N N . LYS A 1 163 ? 4.728 1.851 -10.386 1.00 36.75 163 LYS A N 1
ATOM 1211 C CA . LYS A 1 163 ? 4.371 2.898 -11.346 1.00 36.75 163 LYS A CA 1
ATOM 1212 C C . LYS A 1 163 ? 5.318 2.822 -12.551 1.00 36.75 163 LYS A C 1
ATOM 1214 O O . LYS A 1 163 ? 6.456 2.384 -12.410 1.00 36.75 163 LYS A O 1
ATOM 1219 N N . ARG A 1 164 ? 4.785 3.185 -13.721 1.00 44.50 164 ARG A N 1
ATOM 1220 C CA . ARG A 1 164 ? 5.580 3.585 -14.888 1.00 44.50 164 ARG A CA 1
ATOM 1221 C C . ARG A 1 164 ? 6.098 4.998 -14.685 1.00 44.50 164 ARG A C 1
ATOM 1223 O O . ARG A 1 164 ? 5.333 5.788 -14.066 1.00 44.50 164 ARG A O 1
#